Protein AF-A0A0L0SHZ5-F1 (afdb_monomer_lite)

Structure (mmCIF, N/CA/C/O backbone):
data_AF-A0A0L0SHZ5-F1
#
_entry.id   AF-A0A0L0SHZ5-F1
#
loop_
_atom_site.group_PDB
_atom_site.id
_atom_site.type_symbol
_atom_site.label_atom_id
_atom_site.label_alt_id
_atom_site.label_comp_id
_atom_site.label_asym_id
_atom_site.label_entity_id
_atom_site.label_seq_id
_atom_site.pdbx_PDB_ins_code
_atom_site.Cartn_x
_atom_site.Cartn_y
_atom_site.Cartn_z
_atom_site.occupancy
_atom_site.B_iso_or_equiv
_atom_site.auth_seq_id
_atom_site.auth_comp_id
_atom_site.auth_asym_id
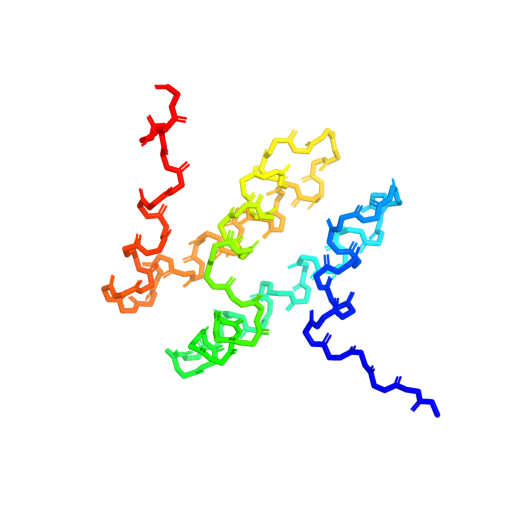_atom_site.auth_atom_id
_atom_site.pdbx_PDB_model_num
ATOM 1 N N . MET A 1 1 ? -1.121 -27.031 0.544 1.00 54.25 1 MET A N 1
ATOM 2 C CA . MET A 1 1 ? -1.397 -25.662 1.033 1.00 54.25 1 MET A CA 1
ATOM 3 C C . MET A 1 1 ? -1.523 -24.756 -0.179 1.00 54.25 1 MET A C 1
ATOM 5 O O . MET A 1 1 ? -0.677 -24.864 -1.056 1.00 54.25 1 MET A O 1
ATOM 9 N N . ALA A 1 2 ? -2.568 -23.933 -0.272 1.00 78.94 2 ALA A N 1
ATOM 10 C CA . ALA A 1 2 ? -2.654 -22.937 -1.341 1.00 78.94 2 ALA A CA 1
ATOM 11 C C . ALA A 1 2 ? -1.648 -21.809 -1.066 1.00 78.94 2 ALA A C 1
ATOM 13 O O . ALA A 1 2 ? -1.520 -21.377 0.081 1.00 78.94 2 ALA A O 1
ATOM 14 N N . ALA A 1 3 ? -0.926 -21.360 -2.094 1.00 87.56 3 ALA A N 1
ATOM 15 C CA . ALA A 1 3 ? -0.056 -20.193 -1.983 1.00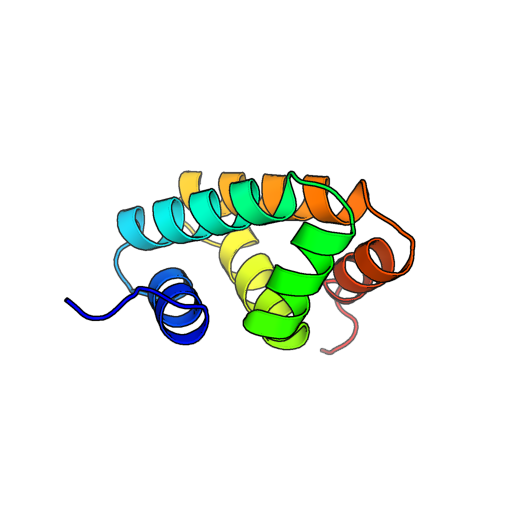 87.56 3 ALA A CA 1
ATOM 16 C C . ALA A 1 3 ? -0.887 -18.932 -1.683 1.00 87.56 3 ALA A C 1
ATOM 18 O O . ALA A 1 3 ? -2.074 -18.881 -2.009 1.00 87.56 3 ALA A O 1
ATOM 19 N N . LEU A 1 4 ? -0.264 -17.917 -1.075 1.00 92.62 4 LEU A N 1
ATOM 20 C CA . LEU A 1 4 ? -0.925 -16.643 -0.784 1.00 92.62 4 LEU A CA 1
ATOM 21 C C . LEU A 1 4 ? -1.388 -15.972 -2.089 1.00 92.62 4 LEU A C 1
ATOM 23 O O . LEU A 1 4 ? -2.584 -15.862 -2.336 1.00 92.62 4 LEU A O 1
ATOM 27 N N . GLY A 1 5 ? -0.446 -15.575 -2.948 1.00 95.62 5 GLY A N 1
ATOM 28 C CA . GLY A 1 5 ? -0.737 -14.866 -4.195 1.00 95.62 5 GLY A CA 1
ATOM 29 C C . GLY A 1 5 ? -1.368 -13.479 -3.994 1.00 95.62 5 GLY A C 1
ATOM 30 O O . GLY A 1 5 ? -1.835 -13.113 -2.911 1.00 95.62 5 GLY A O 1
ATOM 31 N N . TYR A 1 6 ? -1.412 -12.693 -5.069 1.00 96.56 6 TYR A N 1
ATOM 32 C CA . TYR A 1 6 ? -1.850 -11.296 -5.010 1.00 96.56 6 TYR A CA 1
ATOM 33 C C . TYR A 1 6 ? -3.334 -11.124 -4.673 1.00 96.56 6 TYR A C 1
ATOM 35 O O . TYR A 1 6 ? -3.696 -10.256 -3.880 1.00 96.56 6 TYR A O 1
ATOM 43 N N . SER A 1 7 ? -4.212 -11.991 -5.186 1.00 94.81 7 SER A N 1
ATOM 44 C CA . SER A 1 7 ? -5.649 -11.897 -4.894 1.00 94.81 7 SER A CA 1
ATOM 45 C C . SER A 1 7 ? -5.960 -12.109 -3.411 1.00 94.81 7 SER A C 1
ATOM 47 O O . SER A 1 7 ? -6.798 -11.402 -2.848 1.00 94.81 7 SER A O 1
ATOM 49 N N . ARG A 1 8 ? -5.278 -13.058 -2.752 1.00 96.50 8 ARG A N 1
ATOM 50 C CA . ARG A 1 8 ? -5.459 -13.275 -1.312 1.00 96.50 8 ARG A CA 1
ATOM 51 C C . ARG A 1 8 ? -4.803 -12.169 -0.505 1.00 96.50 8 ARG A C 1
ATOM 53 O O . ARG A 1 8 ? -5.406 -11.739 0.471 1.00 96.50 8 ARG A O 1
ATOM 60 N N . LEU A 1 9 ? -3.623 -11.695 -0.912 1.00 97.56 9 LEU A N 1
ATOM 61 C CA . LEU A 1 9 ? -2.957 -10.568 -0.262 1.00 97.56 9 LEU A CA 1
ATOM 62 C C . LEU A 1 9 ? -3.862 -9.328 -0.239 1.00 97.56 9 LEU A C 1
ATOM 64 O O . LEU A 1 9 ? -4.113 -8.778 0.830 1.00 97.56 9 LEU A O 1
ATOM 68 N N . HIS A 1 10 ? -4.462 -8.979 -1.380 1.00 96.88 10 HIS A N 1
ATOM 69 C CA . HIS A 1 10 ? -5.438 -7.893 -1.476 1.00 96.88 10 HIS A CA 1
ATOM 70 C C . HIS A 1 10 ? -6.641 -8.089 -0.533 1.00 96.88 10 HIS A C 1
ATOM 72 O O . HIS A 1 10 ? -7.107 -7.141 0.098 1.00 96.88 10 HIS A O 1
ATOM 78 N N . ALA A 1 11 ? -7.139 -9.322 -0.384 1.00 96.50 11 ALA A N 1
ATOM 79 C CA . ALA A 1 11 ? -8.213 -9.611 0.567 1.00 96.50 11 ALA A CA 1
ATOM 80 C C . ALA A 1 11 ? -7.772 -9.417 2.032 1.00 96.50 11 ALA A C 1
ATOM 82 O O . ALA A 1 11 ? -8.550 -8.908 2.839 1.00 96.50 11 ALA A O 1
ATOM 83 N N . LEU A 1 12 ? -6.533 -9.785 2.379 1.00 97.62 12 LEU A N 1
ATOM 84 C CA . LEU A 1 12 ? -5.988 -9.600 3.728 1.00 97.62 12 LEU A CA 1
ATOM 85 C C . LEU A 1 12 ? -5.777 -8.122 4.076 1.00 97.62 12 LEU A C 1
ATOM 87 O O . LEU A 1 12 ? -6.044 -7.741 5.209 1.00 97.62 12 LEU A O 1
ATOM 91 N N . MET A 1 13 ? -5.406 -7.274 3.113 1.00 96.75 13 MET A N 1
ATOM 92 C CA . MET A 1 13 ? -5.299 -5.818 3.317 1.00 96.75 13 MET A CA 1
ATOM 93 C C . MET A 1 13 ? -6.640 -5.163 3.694 1.00 96.75 13 MET A C 1
ATOM 95 O O . MET A 1 13 ? -6.659 -4.073 4.251 1.00 96.75 13 MET A O 1
ATOM 99 N N . ARG A 1 14 ? -7.769 -5.829 3.417 1.00 95.00 14 ARG A N 1
ATOM 100 C CA . ARG A 1 14 ? -9.136 -5.333 3.654 1.00 95.00 14 ARG A CA 1
ATOM 101 C C . ARG A 1 14 ? -9.895 -6.097 4.745 1.00 95.00 14 ARG A C 1
ATOM 103 O O . ARG A 1 14 ? -11.103 -5.926 4.897 1.00 95.00 14 ARG A O 1
ATOM 110 N N . THR A 1 15 ? -9.228 -6.994 5.466 1.00 96.62 15 THR A N 1
ATOM 111 C CA . THR A 1 15 ? -9.866 -7.804 6.515 1.00 96.62 15 THR A CA 1
ATOM 112 C C . THR A 1 15 ? -10.251 -6.943 7.727 1.00 96.62 15 THR A C 1
ATOM 114 O O . THR A 1 15 ? -9.554 -5.970 8.015 1.00 96.62 15 THR A O 1
ATOM 117 N N . PRO A 1 16 ? -11.302 -7.277 8.500 1.00 96.31 16 PRO A N 1
ATOM 118 C CA . PRO A 1 16 ? -11.644 -6.534 9.719 1.00 96.31 16 PRO A CA 1
ATOM 119 C C . PRO A 1 16 ? -10.561 -6.597 10.813 1.00 96.31 16 PRO A C 1
ATOM 121 O O . PRO A 1 16 ? -10.490 -5.704 11.655 1.00 96.31 16 PRO A O 1
ATOM 124 N N . ASN A 1 17 ? -9.683 -7.605 10.797 1.00 97.88 17 ASN A N 1
ATOM 125 C CA . ASN A 1 17 ? -8.600 -7.739 11.774 1.00 97.88 17 ASN A CA 1
ATOM 126 C C . ASN A 1 17 ? -7.424 -6.792 11.453 1.00 97.88 17 ASN A C 1
ATOM 128 O O . ASN A 1 17 ? -6.679 -7.023 10.501 1.00 97.88 17 ASN A O 1
ATOM 132 N N . ALA A 1 18 ? -7.236 -5.761 12.281 1.00 97.44 18 ALA A N 1
ATOM 133 C CA . ALA A 1 18 ? -6.200 -4.745 12.089 1.00 97.44 18 ALA A CA 1
ATOM 134 C C . ALA A 1 18 ? -4.771 -5.314 12.093 1.00 97.44 18 ALA A C 1
ATOM 136 O O . ALA A 1 18 ? -3.967 -4.924 11.254 1.00 97.44 18 ALA A O 1
ATOM 137 N N . THR A 1 19 ? -4.466 -6.288 12.956 1.00 98.19 19 THR A N 1
ATOM 138 C CA . THR A 1 19 ? -3.147 -6.944 12.982 1.00 98.19 19 THR A CA 1
ATOM 139 C C . THR A 1 19 ? -2.858 -7.656 11.664 1.00 98.19 19 THR A C 1
ATOM 141 O O . THR A 1 19 ? -1.750 -7.581 11.143 1.00 98.19 19 THR A O 1
ATOM 144 N N . VAL A 1 20 ? -3.857 -8.320 11.078 1.00 98.25 20 VAL A N 1
ATOM 145 C CA . VAL A 1 20 ? -3.687 -8.981 9.777 1.00 98.25 20 VAL A CA 1
ATOM 146 C C . VAL A 1 20 ? -3.529 -7.955 8.652 1.00 98.25 20 VAL A C 1
ATOM 148 O O . VAL A 1 20 ? -2.686 -8.165 7.783 1.00 98.25 20 VAL A O 1
ATOM 151 N N . ARG A 1 21 ? -4.277 -6.839 8.676 1.00 97.88 21 ARG A N 1
ATOM 152 C CA . ARG A 1 21 ? -4.083 -5.740 7.709 1.00 97.88 21 ARG A CA 1
ATOM 153 C C . ARG A 1 21 ? -2.672 -5.172 7.786 1.00 97.88 21 ARG A C 1
ATOM 155 O O . ARG A 1 21 ? -2.023 -5.019 6.757 1.00 97.88 21 ARG A O 1
ATOM 162 N N . GLU A 1 22 ? -2.189 -4.914 8.998 1.00 98.56 22 GLU A N 1
ATOM 163 C CA . GLU A 1 22 ? -0.847 -4.389 9.234 1.00 98.56 22 GLU A CA 1
ATOM 164 C C . GLU A 1 22 ? 0.219 -5.319 8.650 1.00 98.56 22 GLU A C 1
ATOM 166 O O . GLU A 1 22 ? 1.082 -4.869 7.902 1.00 98.56 22 GLU A O 1
ATOM 171 N N . GLN A 1 23 ? 0.133 -6.626 8.919 1.00 98.50 23 GLN A N 1
ATOM 172 C CA . GLN A 1 23 ? 1.089 -7.593 8.374 1.00 98.50 23 GLN A CA 1
ATOM 173 C C . GLN A 1 23 ? 0.972 -7.742 6.851 1.00 98.50 23 GLN A C 1
ATOM 175 O O . GLN A 1 23 ? 1.984 -7.879 6.166 1.00 98.50 23 GLN A O 1
ATOM 180 N N . ALA A 1 24 ? -0.241 -7.666 6.296 1.00 98.19 24 ALA A N 1
ATOM 181 C CA . ALA A 1 24 ? -0.442 -7.679 4.851 1.00 98.19 24 ALA A CA 1
ATOM 182 C C . ALA A 1 24 ? 0.213 -6.463 4.176 1.00 98.19 24 ALA A C 1
ATOM 184 O O . ALA A 1 24 ? 0.895 -6.621 3.166 1.00 98.19 24 ALA A O 1
ATOM 185 N N . LEU A 1 25 ? 0.073 -5.264 4.749 1.00 98.06 25 LEU A N 1
ATOM 186 C CA . LEU A 1 25 ? 0.737 -4.068 4.226 1.00 98.06 25 LEU A CA 1
ATOM 187 C C . LEU A 1 25 ? 2.239 -4.054 4.476 1.00 98.06 25 LEU A C 1
ATOM 189 O O . LEU A 1 25 ? 2.975 -3.585 3.617 1.00 98.06 25 LEU A O 1
ATOM 193 N N . ASN A 1 26 ? 2.708 -4.600 5.597 1.00 98.31 26 ASN A N 1
ATOM 194 C CA . ASN A 1 26 ? 4.137 -4.803 5.828 1.00 98.31 26 ASN A CA 1
ATOM 195 C C . ASN A 1 26 ? 4.741 -5.688 4.725 1.00 98.31 26 ASN A C 1
ATOM 197 O O . ASN A 1 26 ? 5.803 -5.375 4.191 1.00 98.31 26 ASN A O 1
ATOM 201 N N . LEU A 1 27 ? 4.038 -6.752 4.324 1.00 98.00 27 LEU A N 1
ATOM 202 C CA . LEU A 1 27 ? 4.473 -7.590 3.212 1.00 98.00 27 LEU A CA 1
ATOM 203 C C . LEU A 1 27 ? 4.521 -6.804 1.896 1.00 98.00 27 LEU A C 1
ATOM 205 O O . LEU A 1 27 ? 5.540 -6.856 1.218 1.00 98.00 27 LEU A O 1
ATOM 209 N N . VAL A 1 28 ? 3.471 -6.043 1.560 1.00 97.69 28 VAL A N 1
ATOM 210 C CA . VAL A 1 28 ? 3.467 -5.189 0.355 1.00 97.69 28 VAL A CA 1
ATOM 211 C C . VAL A 1 28 ? 4.636 -4.210 0.385 1.00 97.69 28 VAL A C 1
ATOM 213 O O . VAL A 1 28 ? 5.386 -4.151 -0.583 1.00 97.69 28 VAL A O 1
ATOM 216 N N . ARG A 1 29 ? 4.850 -3.513 1.509 1.00 97.19 29 ARG A N 1
ATOM 217 C CA . 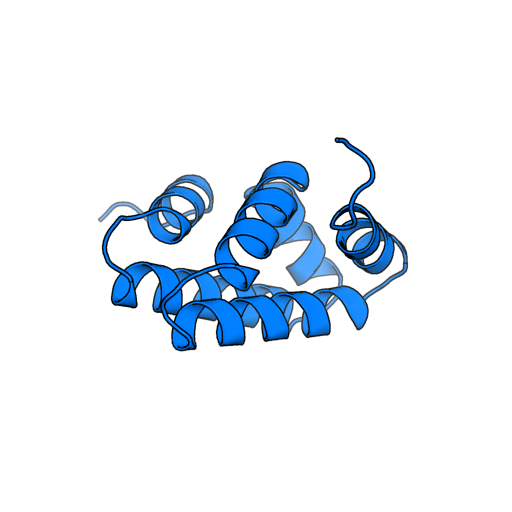ARG A 1 29 ? 5.989 -2.612 1.729 1.00 97.19 29 ARG A CA 1
ATOM 218 C C . ARG A 1 29 ? 7.315 -3.287 1.401 1.00 97.19 29 ARG A C 1
ATOM 220 O O . ARG A 1 29 ? 8.143 -2.678 0.735 1.00 97.19 29 ARG A O 1
ATOM 227 N N . ASN A 1 30 ? 7.523 -4.514 1.878 1.00 97.75 30 ASN A N 1
ATOM 228 C CA . ASN A 1 30 ? 8.764 -5.249 1.636 1.00 97.75 30 ASN A CA 1
ATOM 229 C C . ASN A 1 30 ? 8.912 -5.662 0.168 1.00 97.75 30 ASN A C 1
ATOM 231 O O . ASN A 1 30 ? 10.017 -5.585 -0.354 1.00 97.75 30 ASN A O 1
ATOM 235 N N . LEU A 1 31 ? 7.824 -6.062 -0.498 1.00 96.31 31 LEU A N 1
ATOM 236 C CA . LEU A 1 31 ? 7.859 -6.410 -1.921 1.00 96.31 31 LEU A CA 1
ATOM 237 C C . LEU A 1 31 ? 8.195 -5.191 -2.789 1.00 96.31 31 LEU A C 1
ATOM 239 O O . LEU A 1 31 ? 8.993 -5.305 -3.708 1.00 96.31 31 LEU A O 1
ATOM 243 N N . VAL A 1 32 ? 7.661 -4.012 -2.457 1.00 96.50 32 VAL A N 1
ATOM 244 C CA . VAL A 1 32 ? 7.951 -2.772 -3.202 1.00 96.50 32 VAL A CA 1
ATOM 245 C C . VAL A 1 32 ? 9.217 -2.048 -2.730 1.00 96.50 32 VAL A C 1
ATOM 247 O O . VAL A 1 32 ? 9.525 -0.984 -3.245 1.00 96.50 32 VAL A O 1
ATOM 250 N N . HIS A 1 33 ? 9.944 -2.573 -1.737 1.00 94.50 33 HIS A N 1
ATOM 251 C CA . HIS A 1 33 ? 11.241 -2.018 -1.319 1.00 94.50 33 HIS A CA 1
ATOM 252 C C . HIS A 1 33 ? 12.379 -2.374 -2.289 1.00 94.50 33 HIS A C 1
ATOM 254 O O . HIS A 1 33 ? 13.457 -1.792 -2.200 1.00 94.50 33 HIS A O 1
ATOM 260 N N . GLY A 1 34 ? 12.160 -3.368 -3.153 1.00 84.44 34 GLY A N 1
ATOM 261 C CA . GLY A 1 34 ? 13.138 -3.824 -4.131 1.00 84.44 34 GLY A CA 1
ATOM 262 C C . GLY A 1 34 ? 13.416 -2.809 -5.245 1.00 84.44 34 GLY A C 1
ATOM 263 O O . GLY A 1 34 ? 13.312 -1.598 -5.064 1.00 84.44 34 GLY A O 1
ATOM 264 N N . GLY A 1 35 ? 13.817 -3.313 -6.409 1.00 92.38 35 GLY A N 1
ATOM 265 C CA . GLY A 1 35 ? 14.040 -2.479 -7.591 1.00 92.38 35 GLY A CA 1
ATOM 266 C C . GLY A 1 35 ? 12.749 -2.201 -8.358 1.00 92.38 35 GLY A C 1
ATOM 267 O O . GLY A 1 35 ? 11.692 -2.750 -8.051 1.00 92.38 35 GLY A O 1
ATOM 268 N N . ASP A 1 36 ? 12.853 -1.411 -9.427 1.00 96.88 36 ASP A N 1
ATOM 269 C CA . ASP A 1 36 ? 11.697 -1.044 -10.251 1.00 96.88 36 ASP A CA 1
ATOM 270 C C . ASP A 1 36 ? 10.882 -2.255 -10.741 1.00 96.88 36 ASP A C 1
ATOM 272 O O . ASP A 1 36 ? 9.655 -2.210 -10.756 1.00 96.88 36 ASP A O 1
ATOM 276 N N . ALA A 1 37 ? 11.554 -3.361 -11.074 1.00 97.06 37 ALA A N 1
ATOM 277 C CA . ALA A 1 37 ? 10.906 -4.593 -11.517 1.00 97.06 37 ALA A CA 1
ATOM 278 C C . ALA A 1 37 ? 10.046 -5.253 -10.423 1.00 97.06 37 ALA A C 1
ATOM 280 O O . ALA A 1 37 ? 9.000 -5.823 -10.729 1.00 97.06 37 ALA A O 1
ATOM 281 N N . ASP A 1 38 ? 10.463 -5.166 -9.157 1.00 96.38 38 ASP A N 1
ATOM 282 C CA . ASP A 1 38 ? 9.697 -5.707 -8.030 1.00 96.38 38 ASP A CA 1
ATOM 283 C C . ASP A 1 38 ? 8.439 -4.864 -7.792 1.00 96.38 38 ASP A C 1
ATOM 285 O O . ASP A 1 38 ? 7.349 -5.389 -7.556 1.00 96.38 38 ASP A O 1
ATOM 289 N N . VAL A 1 39 ? 8.574 -3.541 -7.922 1.00 96.81 39 VAL A N 1
ATOM 290 C CA . VAL A 1 39 ? 7.436 -2.621 -7.878 1.00 96.81 39 VAL A CA 1
ATOM 291 C C . VAL A 1 39 ? 6.456 -2.920 -9.016 1.00 96.81 39 VAL A C 1
ATOM 293 O O . VAL A 1 39 ? 5.254 -3.045 -8.768 1.00 96.81 39 VAL A O 1
ATOM 296 N N . ASP A 1 40 ? 6.953 -3.087 -10.243 1.00 97.50 40 ASP A N 1
ATOM 297 C CA . ASP A 1 40 ? 6.136 -3.394 -11.421 1.00 97.50 40 ASP A CA 1
ATOM 298 C C . ASP A 1 40 ? 5.388 -4.726 -11.278 1.00 97.50 40 ASP A C 1
ATOM 300 O O . ASP A 1 40 ? 4.205 -4.805 -11.630 1.00 97.50 40 ASP A O 1
ATOM 304 N N . ASP A 1 41 ? 6.031 -5.759 -10.721 1.00 97.31 41 ASP A N 1
ATOM 305 C CA . ASP A 1 41 ? 5.391 -7.051 -10.456 1.00 97.31 41 ASP A CA 1
ATOM 306 C C . ASP A 1 41 ? 4.249 -6.913 -9.440 1.00 97.31 41 ASP A C 1
ATOM 308 O O . ASP A 1 41 ? 3.137 -7.389 -9.681 1.00 97.31 41 ASP A O 1
ATOM 312 N N . VAL A 1 42 ? 4.468 -6.186 -8.338 1.00 96.88 42 VAL A N 1
ATOM 313 C CA . VAL A 1 42 ? 3.428 -5.951 -7.324 1.00 96.88 42 VAL A CA 1
ATOM 314 C C . VAL A 1 42 ? 2.262 -5.146 -7.896 1.00 96.88 42 VAL A C 1
ATOM 316 O O . VAL A 1 42 ? 1.098 -5.503 -7.680 1.00 96.88 42 VAL A O 1
ATOM 319 N N . VAL A 1 43 ? 2.547 -4.067 -8.631 1.00 95.88 43 VAL A N 1
ATOM 320 C CA . VAL A 1 43 ? 1.526 -3.201 -9.238 1.00 95.88 43 VAL A CA 1
ATOM 321 C C . VAL A 1 43 ? 0.721 -3.963 -10.289 1.00 95.88 43 VAL A C 1
ATOM 323 O O . VAL A 1 43 ? -0.507 -3.849 -10.313 1.00 95.88 43 VAL A O 1
ATOM 326 N N . THR A 1 44 ? 1.374 -4.787 -11.109 1.00 97.12 44 THR A N 1
ATOM 327 C CA . THR A 1 44 ? 0.715 -5.640 -12.108 1.00 97.12 44 THR A CA 1
ATOM 328 C C . THR A 1 44 ? -0.114 -6.735 -11.439 1.00 97.12 44 THR A C 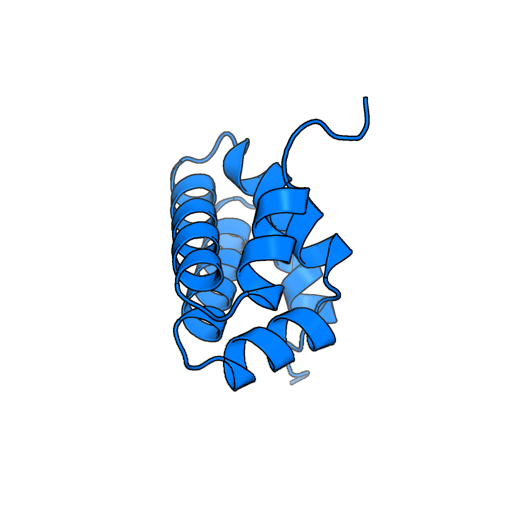1
ATOM 330 O O . THR A 1 44 ? -1.275 -6.949 -11.790 1.00 97.12 44 THR A O 1
ATOM 333 N N . GLY A 1 45 ? 0.455 -7.405 -10.438 1.00 96.94 45 GLY A N 1
ATOM 334 C CA . GLY A 1 45 ? -0.154 -8.536 -9.752 1.00 96.94 45 GLY A CA 1
ATOM 335 C C . GLY A 1 45 ? -1.367 -8.167 -8.897 1.00 96.94 45 GLY A C 1
ATOM 336 O O . GLY A 1 45 ? -2.366 -8.894 -8.882 1.00 96.94 45 GLY A O 1
ATOM 337 N N . LEU A 1 46 ? -1.315 -7.033 -8.192 1.00 96.31 46 LEU A N 1
ATOM 338 C CA . LEU A 1 46 ? -2.448 -6.508 -7.422 1.00 96.31 46 LEU A CA 1
ATOM 339 C C . LEU A 1 46 ? -3.429 -5.718 -8.295 1.00 96.31 46 LEU A C 1
ATOM 341 O O . LEU A 1 46 ? -4.636 -5.760 -8.039 1.00 96.31 46 LEU A O 1
ATOM 345 N N . GLY A 1 47 ? -2.918 -5.026 -9.312 1.00 96.31 47 GLY A N 1
ATOM 346 C CA . GLY A 1 47 ? -3.617 -4.023 -10.106 1.00 96.31 47 GLY A CA 1
ATOM 347 C C . GLY A 1 47 ? -3.439 -2.621 -9.520 1.00 96.31 47 GLY A C 1
ATOM 348 O O . GLY A 1 47 ? -3.779 -2.379 -8.361 1.00 96.31 47 GLY A O 1
ATOM 349 N N . ALA A 1 48 ? -2.966 -1.680 -10.339 1.00 94.12 48 ALA A N 1
ATOM 350 C CA . ALA A 1 48 ? -2.635 -0.309 -9.939 1.00 94.12 48 ALA A CA 1
ATOM 351 C C . ALA A 1 48 ? -3.743 0.392 -9.130 1.00 94.12 48 ALA A C 1
ATOM 353 O O . ALA A 1 48 ? -3.480 0.936 -8.061 1.00 94.12 48 ALA A O 1
ATOM 354 N N . ASP A 1 49 ? -4.995 0.322 -9.585 1.00 93.25 49 ASP A N 1
ATOM 355 C CA . ASP A 1 49 ? -6.130 0.974 -8.911 1.00 93.25 49 ASP A CA 1
ATOM 356 C C . ASP A 1 49 ? -6.437 0.354 -7.547 1.00 93.25 49 ASP A C 1
ATOM 358 O O . ASP A 1 49 ? -6.860 1.041 -6.619 1.00 93.25 49 ASP A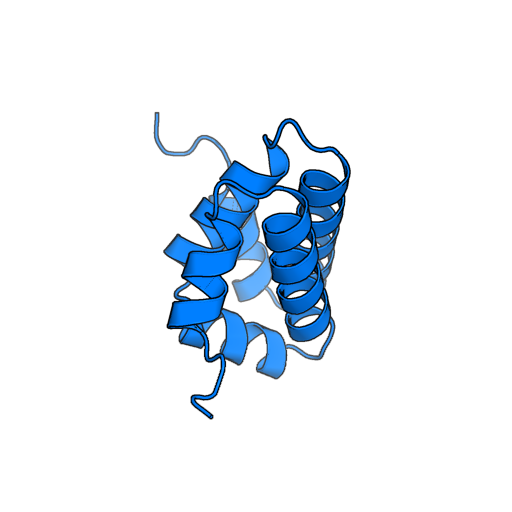 O 1
ATOM 362 N N . ARG A 1 50 ? -6.196 -0.953 -7.404 1.00 93.81 50 ARG A N 1
ATOM 363 C CA . ARG A 1 50 ? -6.357 -1.653 -6.127 1.00 93.81 50 ARG A CA 1
ATOM 364 C C . ARG A 1 50 ? -5.232 -1.306 -5.168 1.00 93.81 50 ARG A C 1
ATOM 366 O O . ARG A 1 50 ? -5.509 -1.141 -3.985 1.00 93.81 50 ARG A O 1
ATOM 373 N N . VAL A 1 51 ? -4.000 -1.160 -5.664 1.00 94.00 51 VAL A N 1
ATOM 374 C CA . VAL A 1 51 ? -2.876 -0.655 -4.860 1.00 94.00 51 VAL A CA 1
ATOM 375 C C . VAL A 1 51 ? -3.205 0.742 -4.341 1.00 94.00 51 VAL A C 1
ATOM 377 O O . VAL A 1 51 ? -3.176 0.954 -3.134 1.00 94.00 51 VAL A O 1
ATOM 380 N N . VAL A 1 52 ? -3.620 1.648 -5.231 1.00 94.00 52 VAL A N 1
ATOM 381 C CA . VAL A 1 52 ? -4.044 3.015 -4.890 1.00 94.00 52 VAL A CA 1
ATOM 382 C C . VAL A 1 52 ? -5.126 3.009 -3.814 1.00 94.00 52 VAL A C 1
ATOM 384 O O . VAL A 1 52 ? -4.933 3.567 -2.736 1.00 94.00 52 VAL A O 1
ATOM 387 N N . ALA A 1 53 ? -6.251 2.338 -4.072 1.00 93.19 53 ALA A N 1
ATOM 388 C CA . ALA A 1 53 ? -7.388 2.340 -3.161 1.00 93.19 53 ALA A CA 1
ATOM 389 C C . ALA A 1 53 ? -7.042 1.729 -1.795 1.00 93.19 53 ALA A C 1
ATOM 391 O O . ALA A 1 53 ? -7.494 2.224 -0.764 1.00 93.19 53 ALA A O 1
ATOM 392 N N . ALA A 1 54 ? -6.242 0.660 -1.774 1.00 93.44 54 ALA A N 1
ATOM 393 C CA . ALA A 1 54 ? -5.867 0.003 -0.533 1.00 93.44 54 ALA A CA 1
ATOM 394 C C . ALA A 1 54 ? -4.861 0.823 0.286 1.00 93.44 54 ALA A C 1
ATOM 396 O O . ALA A 1 54 ? -4.972 0.842 1.508 1.00 93.44 54 ALA A O 1
ATOM 397 N N . VAL A 1 55 ? -3.920 1.521 -0.360 1.00 94.81 55 VAL A N 1
ATOM 398 C CA . VAL A 1 55 ? -2.983 2.421 0.329 1.00 94.81 55 VAL A CA 1
ATOM 399 C C . VAL A 1 55 ? -3.717 3.638 0.888 1.00 94.81 55 VAL A C 1
ATOM 401 O O . VAL A 1 55 ? -3.533 3.944 2.060 1.00 94.81 55 VAL A O 1
ATOM 404 N N . VAL A 1 56 ? -4.599 4.280 0.114 1.00 94.81 56 VAL A N 1
ATOM 405 C CA . VAL A 1 56 ? -5.404 5.420 0.597 1.00 94.81 56 VAL A CA 1
ATOM 406 C C . VAL A 1 56 ? -6.251 5.020 1.806 1.00 94.81 56 VAL A C 1
ATOM 408 O O . VAL A 1 56 ? -6.164 5.659 2.850 1.00 94.81 56 VAL A O 1
ATOM 411 N N . ALA A 1 57 ? -6.992 3.911 1.715 1.00 94.00 57 ALA A N 1
ATOM 412 C CA . ALA A 1 57 ? -7.792 3.418 2.837 1.00 94.00 57 ALA A CA 1
ATOM 413 C C . ALA A 1 57 ? -6.940 3.086 4.075 1.00 94.00 57 ALA A C 1
ATOM 415 O O . ALA A 1 57 ? -7.392 3.256 5.203 1.00 94.00 57 ALA A O 1
ATOM 416 N N . ALA A 1 58 ? -5.711 2.608 3.874 1.00 95.88 58 ALA A N 1
ATOM 417 C CA . ALA A 1 58 ? -4.799 2.280 4.958 1.00 95.88 58 ALA A CA 1
ATOM 418 C C . ALA A 1 58 ? -4.162 3.511 5.618 1.00 95.88 58 ALA A C 1
ATOM 420 O O . ALA A 1 58 ? -3.930 3.491 6.824 1.00 95.88 58 ALA A O 1
ATOM 421 N N . LEU A 1 59 ? -3.897 4.578 4.856 1.00 95.56 59 LEU A N 1
ATOM 422 C CA . LEU A 1 59 ? -3.437 5.865 5.392 1.00 95.56 59 LEU A CA 1
ATOM 423 C C . LEU A 1 59 ? -4.489 6.510 6.307 1.00 95.56 59 LEU A C 1
ATOM 425 O O . LEU A 1 59 ? -4.130 7.222 7.241 1.00 95.56 59 LEU A O 1
ATOM 429 N N . GLU A 1 60 ? -5.769 6.231 6.057 1.00 94.62 60 GLU A N 1
ATOM 430 C CA . GLU A 1 60 ? -6.913 6.683 6.858 1.00 94.62 60 GLU A CA 1
ATOM 431 C C . GLU A 1 60 ? -7.324 5.677 7.959 1.00 94.62 60 GLU A C 1
ATOM 433 O O . GLU A 1 60 ? -8.322 5.890 8.652 1.00 94.62 60 GLU A O 1
ATOM 438 N N . ASP A 1 61 ? -6.589 4.570 8.139 1.00 96.06 61 ASP A N 1
ATOM 439 C CA . ASP A 1 61 ? -6.951 3.522 9.101 1.00 96.06 61 ASP A CA 1
ATOM 440 C C . ASP A 1 61 ? -6.799 4.012 10.553 1.00 96.06 61 ASP A C 1
ATOM 442 O O . ASP A 1 61 ? -5.816 4.653 10.930 1.00 96.06 61 ASP A O 1
ATOM 446 N N . ALA A 1 62 ? -7.764 3.655 11.403 1.00 94.69 62 ALA A N 1
ATOM 447 C CA . ALA A 1 62 ? -7.751 3.995 12.824 1.00 94.69 62 ALA A CA 1
ATOM 448 C C . ALA A 1 62 ? -6.616 3.301 13.601 1.00 94.69 62 ALA A C 1
ATOM 450 O O . ALA A 1 62 ? -6.260 3.750 14.690 1.00 94.69 62 ALA A O 1
ATOM 451 N N . ALA A 1 63 ? -6.067 2.199 13.078 1.00 96.75 63 ALA A N 1
ATOM 452 C CA . ALA A 1 63 ? -4.916 1.513 13.648 1.00 96.75 63 ALA A CA 1
ATOM 453 C C . ALA A 1 63 ? -3.604 2.139 13.130 1.00 96.75 63 ALA A C 1
ATOM 455 O O . ALA A 1 63 ? -3.253 1.936 11.964 1.00 96.75 63 ALA A O 1
ATOM 456 N N . PRO A 1 64 ? -2.804 2.812 13.983 1.00 96.94 64 PRO A N 1
ATOM 457 C CA . PRO A 1 64 ? -1.606 3.525 13.532 1.00 96.94 64 PRO A CA 1
ATOM 458 C C . PRO A 1 64 ? -0.575 2.629 12.840 1.00 96.94 64 PRO A C 1
ATOM 460 O O . PRO A 1 64 ? 0.098 3.066 11.912 1.00 96.94 64 PRO A O 1
ATOM 463 N N . GLY A 1 65 ? -0.466 1.360 13.252 1.00 97.94 65 GLY A N 1
ATOM 464 C CA . GLY A 1 65 ? 0.437 0.394 12.622 1.00 97.94 65 GLY A CA 1
ATOM 465 C C . GLY A 1 65 ? 0.129 0.184 11.138 1.00 97.94 65 GLY A C 1
ATOM 466 O O . GLY A 1 65 ? 1.048 0.138 10.322 1.00 97.94 65 GLY A O 1
ATOM 467 N N . VAL A 1 66 ? -1.156 0.144 10.770 1.00 98.38 66 VAL A N 1
ATOM 468 C CA . VAL A 1 66 ? -1.606 0.002 9.377 1.00 98.38 66 VAL A CA 1
ATOM 469 C C . VAL A 1 66 ? -1.216 1.241 8.565 1.00 98.38 66 VAL A C 1
ATOM 471 O O . VAL A 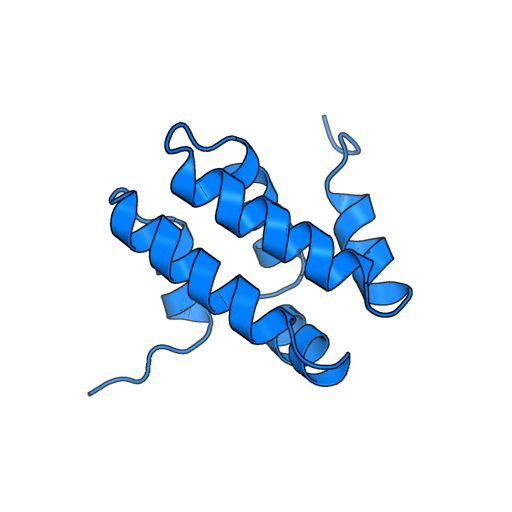1 66 ? -0.583 1.104 7.516 1.00 98.38 66 VAL A O 1
ATOM 474 N N . ALA A 1 67 ? -1.501 2.436 9.090 1.00 97.88 67 ALA A N 1
ATOM 475 C CA . ALA A 1 67 ? -1.157 3.702 8.442 1.00 97.88 67 ALA A CA 1
ATOM 476 C C . ALA A 1 67 ? 0.358 3.876 8.251 1.00 97.88 67 ALA A C 1
ATOM 478 O O . ALA A 1 67 ? 0.808 4.310 7.192 1.00 97.88 67 ALA A O 1
ATOM 479 N N . VAL A 1 68 ? 1.169 3.467 9.233 1.00 98.44 68 VAL A N 1
ATOM 480 C CA . VAL A 1 68 ? 2.636 3.500 9.127 1.00 98.44 68 VAL A CA 1
ATOM 481 C C . VAL A 1 68 ? 3.139 2.585 8.011 1.00 98.44 68 VAL A C 1
ATOM 483 O O . VAL A 1 68 ? 4.000 3.000 7.236 1.00 98.44 68 VAL A O 1
ATOM 486 N N . GLN A 1 69 ? 2.611 1.362 7.872 1.00 98.38 69 GLN A N 1
ATOM 487 C CA . GLN A 1 69 ? 3.026 0.503 6.755 1.00 98.38 69 GLN A CA 1
ATOM 488 C C . GLN A 1 69 ? 2.619 1.099 5.404 1.00 98.38 69 GLN A C 1
ATOM 490 O O . GLN A 1 69 ? 3.416 1.067 4.469 1.00 98.38 69 GLN A O 1
ATOM 495 N N . ALA A 1 70 ? 1.426 1.693 5.311 1.00 97.19 70 ALA A N 1
ATOM 496 C CA . ALA A 1 70 ? 0.979 2.386 4.105 1.00 97.19 70 ALA A CA 1
ATOM 497 C C . ALA A 1 70 ? 1.898 3.565 3.739 1.00 97.19 70 ALA A C 1
ATOM 499 O O . ALA A 1 70 ? 2.279 3.696 2.578 1.00 97.19 70 ALA A O 1
ATOM 500 N N . LEU A 1 71 ? 2.335 4.364 4.721 1.00 97.56 71 LEU A N 1
ATOM 501 C CA . LEU A 1 71 ? 3.313 5.441 4.519 1.00 97.56 71 LEU A CA 1
ATOM 502 C C . LEU A 1 71 ? 4.633 4.927 3.940 1.00 97.56 71 LEU A C 1
ATOM 504 O O . LEU A 1 71 ? 5.181 5.538 3.028 1.00 97.56 71 LEU A O 1
ATOM 508 N N . TYR A 1 72 ? 5.142 3.788 4.410 1.00 97.88 72 TYR A N 1
ATOM 509 C CA . TYR A 1 72 ? 6.356 3.222 3.823 1.00 97.88 72 TYR A CA 1
ATOM 510 C C . TYR A 1 72 ? 6.142 2.668 2.409 1.00 97.88 72 TYR A C 1
ATOM 512 O O . TYR A 1 72 ? 7.056 2.755 1.594 1.00 97.88 72 TYR A O 1
ATOM 520 N N . VAL A 1 73 ? 4.952 2.148 2.085 1.00 97.19 73 VAL A N 1
ATOM 521 C CA . VAL A 1 73 ? 4.607 1.803 0.693 1.00 97.19 73 VAL A CA 1
ATOM 522 C C . VAL A 1 73 ? 4.669 3.057 -0.184 1.00 97.19 73 VAL A C 1
ATOM 524 O O . VAL A 1 73 ? 5.290 3.015 -1.241 1.00 97.19 73 VAL A O 1
ATOM 527 N N . VAL A 1 74 ? 4.107 4.183 0.275 1.00 96.31 74 VAL A N 1
ATOM 528 C CA . VAL A 1 74 ? 4.195 5.482 -0.422 1.00 96.31 74 VAL A CA 1
ATOM 529 C C . VAL A 1 74 ? 5.647 5.870 -0.688 1.00 96.31 74 VAL A C 1
ATOM 531 O O . VAL A 1 74 ? 6.000 6.185 -1.820 1.00 96.31 74 VAL A O 1
ATOM 534 N N . VAL A 1 75 ? 6.487 5.831 0.351 1.00 96.56 75 VAL A N 1
ATOM 535 C CA . VAL A 1 75 ? 7.908 6.199 0.260 1.00 96.56 75 VAL A CA 1
ATOM 536 C C . VAL A 1 75 ? 8.638 5.327 -0.756 1.00 96.56 75 VAL A C 1
ATOM 538 O O . VAL A 1 75 ? 9.368 5.856 -1.590 1.00 96.56 75 VAL A O 1
ATOM 541 N N . ASN A 1 76 ? 8.418 4.013 -0.718 1.00 97.00 76 ASN A N 1
ATOM 542 C CA . ASN A 1 76 ? 9.079 3.082 -1.624 1.00 97.00 76 ASN A CA 1
ATOM 543 C C . ASN A 1 76 ? 8.661 3.308 -3.087 1.00 97.00 76 ASN A C 1
ATOM 545 O O . ASN A 1 76 ? 9.524 3.379 -3.954 1.00 97.00 76 ASN A O 1
ATOM 549 N N . LEU A 1 77 ? 7.367 3.515 -3.363 1.00 95.50 77 LEU A N 1
ATOM 550 C CA . LEU A 1 77 ? 6.903 3.834 -4.720 1.00 95.50 77 LEU A CA 1
ATOM 551 C C . LEU A 1 77 ? 7.432 5.191 -5.209 1.00 95.50 77 LEU A C 1
ATOM 553 O O . LEU A 1 77 ? 7.834 5.323 -6.360 1.00 95.50 77 LEU A O 1
ATOM 557 N N . ALA A 1 78 ? 7.474 6.199 -4.336 1.00 95.38 78 ALA A N 1
ATOM 558 C CA . ALA A 1 78 ? 7.979 7.526 -4.685 1.00 95.38 78 ALA A CA 1
ATOM 559 C C . ALA A 1 78 ? 9.498 7.547 -4.954 1.00 95.38 78 ALA A C 1
ATOM 561 O O . ALA A 1 78 ? 9.985 8.448 -5.641 1.00 95.38 78 ALA A O 1
ATOM 562 N N . ALA A 1 79 ? 10.240 6.572 -4.421 1.00 95.56 79 ALA A N 1
ATOM 563 C CA . ALA A 1 79 ? 11.671 6.398 -4.663 1.00 95.56 79 ALA A CA 1
ATOM 564 C C . ALA A 1 79 ? 11.993 5.697 -5.997 1.00 95.56 79 ALA A C 1
ATOM 566 O O . ALA A 1 79 ? 13.145 5.748 -6.426 1.00 95.56 79 ALA A O 1
ATOM 567 N N . GLY A 1 80 ? 11.003 5.064 -6.637 1.00 94.88 80 GLY A N 1
ATOM 568 C CA . GLY A 1 80 ? 11.150 4.382 -7.922 1.00 94.88 80 GLY A CA 1
ATOM 569 C C . GLY A 1 80 ? 11.187 5.327 -9.128 1.00 94.88 80 GLY A C 1
ATOM 570 O O . GLY A 1 80 ? 11.497 6.524 -9.028 1.00 94.88 80 GLY A O 1
ATOM 571 N N . ASN A 1 81 ? 10.857 4.789 -10.301 1.00 96.38 81 ASN A N 1
ATOM 572 C CA . ASN A 1 81 ? 10.805 5.559 -11.542 1.00 96.38 81 ASN A CA 1
ATOM 573 C C . ASN A 1 81 ? 9.558 6.459 -11.642 1.00 96.38 81 ASN A C 1
ATOM 575 O O . ASN A 1 81 ? 8.713 6.528 -10.747 1.00 96.38 81 ASN A O 1
ATOM 579 N N . ASP A 1 82 ? 9.447 7.190 -12.749 1.00 96.75 82 ASP A N 1
ATOM 580 C CA . ASP A 1 82 ? 8.380 8.174 -12.930 1.00 96.75 82 ASP A CA 1
ATOM 581 C C . ASP A 1 82 ? 6.985 7.537 -13.012 1.00 96.75 82 ASP A C 1
ATOM 583 O O . ASP A 1 82 ? 6.036 8.113 -12.488 1.00 96.75 82 ASP A O 1
ATOM 587 N N . ALA A 1 83 ? 6.850 6.311 -13.532 1.00 94.75 83 ALA A N 1
ATOM 588 C CA . ALA A 1 83 ? 5.566 5.608 -13.537 1.00 94.75 83 ALA A CA 1
ATOM 589 C C . ALA A 1 83 ? 5.103 5.237 -12.113 1.00 94.75 83 ALA A C 1
ATOM 591 O O . ALA A 1 83 ? 3.909 5.289 -11.805 1.00 94.75 83 ALA A O 1
ATOM 592 N N . HIS A 1 84 ? 6.034 4.898 -11.214 1.00 95.19 84 HIS A N 1
ATOM 593 C CA . HIS A 1 84 ? 5.719 4.639 -9.803 1.00 95.19 84 HIS A CA 1
ATOM 594 C C . HIS A 1 84 ? 5.312 5.916 -9.069 1.00 95.19 84 HIS A C 1
ATOM 596 O O . HIS A 1 84 ? 4.351 5.908 -8.298 1.00 95.19 84 HIS A O 1
ATOM 602 N N . LYS A 1 85 ? 5.984 7.036 -9.354 1.00 95.06 85 LYS A N 1
ATOM 603 C CA . LYS A 1 85 ? 5.611 8.353 -8.816 1.00 95.06 85 LYS A CA 1
ATOM 604 C C . LYS A 1 85 ? 4.250 8.806 -9.331 1.00 95.06 85 LYS A C 1
ATOM 606 O O . LYS A 1 85 ? 3.440 9.281 -8.538 1.00 95.06 85 LYS A O 1
ATOM 611 N N . ASP A 1 86 ? 3.959 8.599 -10.612 1.00 93.25 86 ASP A N 1
ATOM 612 C CA . ASP A 1 86 ? 2.643 8.881 -11.187 1.00 93.25 86 ASP A CA 1
ATOM 613 C C . ASP A 1 86 ? 1.552 8.084 -10.470 1.00 93.25 86 ASP A C 1
ATOM 615 O O . ASP A 1 86 ? 0.489 8.627 -10.166 1.00 93.25 86 ASP A O 1
ATOM 619 N N . LEU A 1 87 ? 1.821 6.823 -10.106 1.00 92.56 87 LEU A N 1
ATOM 620 C CA . LEU A 1 87 ? 0.890 6.026 -9.311 1.00 92.56 87 LEU A CA 1
ATOM 621 C C . LEU A 1 87 ? 0.582 6.676 -7.955 1.00 92.56 87 LEU A C 1
ATOM 623 O O . LEU A 1 87 ? -0.587 6.712 -7.575 1.00 92.56 87 LEU A O 1
ATOM 627 N N . VAL A 1 88 ? 1.590 7.219 -7.263 1.00 92.88 88 VAL A N 1
ATOM 628 C CA . VAL A 1 88 ? 1.421 7.964 -5.999 1.00 92.88 88 VAL A CA 1
ATOM 629 C C . VAL A 1 88 ? 0.614 9.247 -6.213 1.00 92.88 88 VAL A C 1
ATOM 631 O O . VAL A 1 88 ? -0.282 9.560 -5.430 1.00 92.88 88 VAL A O 1
ATOM 634 N N . MET A 1 89 ? 0.867 9.980 -7.299 1.00 90.50 89 MET A N 1
ATOM 635 C CA . MET A 1 89 ? 0.163 11.235 -7.596 1.00 90.50 89 MET A CA 1
ATOM 636 C C . MET A 1 89 ? -1.333 11.041 -7.879 1.00 90.50 89 MET A C 1
ATOM 638 O O . MET A 1 89 ? -2.127 11.966 -7.701 1.00 90.50 89 MET A O 1
ATOM 642 N N . ARG A 1 90 ? -1.755 9.823 -8.239 1.00 85.75 90 ARG A N 1
ATOM 643 C CA . ARG A 1 90 ? -3.176 9.463 -8.391 1.00 85.75 90 ARG A CA 1
ATOM 644 C C . ARG A 1 90 ? -3.935 9.371 -7.063 1.00 85.75 90 ARG A C 1
ATOM 646 O O . ARG A 1 90 ? -5.152 9.220 -7.092 1.00 85.75 90 ARG A O 1
ATOM 653 N N . TRP A 1 91 ? -3.254 9.432 -5.916 1.00 78.56 91 TRP A N 1
ATOM 654 C CA . TRP A 1 91 ? -3.864 9.263 -4.588 1.00 78.56 91 TRP A CA 1
ATOM 655 C C . TRP A 1 91 ? -4.476 10.553 -4.023 1.00 78.56 91 TRP A C 1
ATOM 657 O O . TRP A 1 91 ? -5.170 10.511 -3.009 1.00 78.56 91 TRP A O 1
ATOM 667 N N . GLY A 1 92 ? -4.233 11.699 -4.669 1.00 63.97 92 GLY A N 1
ATOM 668 C CA . GLY A 1 92 ? -4.836 12.986 -4.315 1.00 63.97 92 GLY A CA 1
ATOM 669 C C . GLY A 1 92 ? -6.331 13.095 -4.675 1.00 63.97 92 GLY A C 1
ATOM 670 O O . GLY A 1 92 ? -6.880 12.215 -5.338 1.00 63.97 92 GLY A O 1
ATOM 671 N N . PRO A 1 93 ? -7.015 14.183 -4.265 1.00 52.94 93 PRO A N 1
ATOM 672 C CA . PRO A 1 93 ? -8.467 14.366 -4.382 1.00 52.94 93 PRO A CA 1
ATOM 673 C C . PRO A 1 93 ? -8.935 14.686 -5.817 1.00 52.94 93 PRO A C 1
ATOM 675 O O . PRO A 1 93 ? -9.696 15.622 -6.037 1.00 52.94 93 PRO A O 1
ATOM 678 N N . SER A 1 94 ? -8.516 13.900 -6.804 1.00 50.66 94 SER A N 1
ATOM 679 C CA . SER A 1 94 ? -8.875 14.062 -8.220 1.00 50.66 94 SER A CA 1
ATOM 680 C C . SER A 1 94 ? -10.207 13.386 -8.589 1.00 50.66 94 SER A C 1
ATOM 682 O O . SER A 1 94 ? -10.396 12.992 -9.737 1.00 50.66 94 SER A O 1
ATOM 684 N N . GLY A 1 95 ? -11.123 13.195 -7.634 1.00 49.09 95 GLY A N 1
ATOM 685 C CA . GLY A 1 95 ? -12.335 12.402 -7.869 1.00 49.09 95 GLY A CA 1
ATOM 686 C C . GLY A 1 95 ? -13.422 12.494 -6.799 1.00 49.09 95 GLY A C 1
ATOM 687 O O . GLY A 1 95 ? -14.076 11.489 -6.532 1.00 49.09 95 GLY A O 1
ATOM 688 N N . ARG A 1 96 ? -13.604 13.665 -6.177 1.00 43.56 96 ARG A N 1
ATOM 689 C CA . ARG A 1 96 ? -14.885 14.011 -5.541 1.00 43.56 96 ARG A CA 1
ATOM 690 C C . ARG A 1 96 ? -15.697 14.886 -6.479 1.00 43.56 96 ARG A C 1
ATOM 692 O O . ARG A 1 96 ? -15.078 15.799 -7.067 1.00 43.56 96 ARG A O 1
#

InterPro domains:
  IPR011989 Armadillo-like helical [G3DSA:1.25.10.10] (1-93)
  IPR016024 Armadillo-type fold [SSF48371] (8-90)
  IPR038739 Armadillo-type fold containing protein ARMC8/Vid28 [PTHR15651] (1-90)

Sequence (96 aa):
MAALGYSRLHALMRTPNATVREQALNLVRNLVHGGDADVDDVVTGLGADRVVAAVVAALEDAAPGVAVQALYVVVNLAAGNDAHKDLVMRWGPSGR

Radius of gyration: 12.55 Å; chains: 1; bounding box: 29×40×27 Å

Secondary structure (DSSP, 8-state):
----HHHHHHHHHTSS-HHHHHHHHHHHHHHTTS-HHHHHHHHHHH-HHHHHHHHHHHHT-SSHHHHHHHHHHHHHHHHS-HHHHHHHHTTSSTT-

Organism: Allomyces macrogynus (strain ATCC 38327) (NCBI:txid578462)

pLDDT: mean 92.72, std 11.07, range [43.56, 98.56]

Foldseek 3Di:
DDDCFQVNLLVQCVDPDPVSVLVSLLVLLVQLLDAPVSVVCNCVRNPLVSLLVSLLVQCVDPDVSSNVSSVSNLVSLCPYDPVSVVSSVVNDPPDD